Protein AF-A0A015K502-F1 (afdb_monomer)

Secondary structure (DSSP, 8-state):
-------HHHHHHHHHHHHHHHHHHHHTT--S-GGG---HHHHHHHHHHHHHH---TTSPPPPHHHHHHHHHHHHHHHHHH-TT----TT-TTTSHHHHHHHHHHHHHHHHTTTT---PPPPPPHHHHHHHHTSGGG-TTSHHHHHHHHHHHHHHHH---TTGGGG--TTS---

Structure (mmCIF, N/CA/C/O backbone):
data_AF-A0A015K502-F1
#
_entry.id   AF-A0A015K502-F1
#
loop_
_atom_site.group_PDB
_atom_site.id
_atom_site.type_symbol
_atom_site.label_atom_id
_atom_site.label_alt_id
_atom_site.label_comp_id
_atom_site.label_asym_id
_atom_site.label_entity_id
_atom_site.label_seq_id
_atom_site.pdbx_PDB_ins_code
_atom_site.Cartn_x
_atom_site.Cartn_y
_atom_site.Cartn_z
_atom_site.occupancy
_atom_site.B_iso_or_equiv
_atom_site.auth_seq_id
_atom_site.auth_comp_id
_atom_site.auth_asym_id
_atom_site.auth_atom_id
_atom_site.pdbx_PDB_model_num
ATOM 1 N N . MET A 1 1 ? 13.215 23.718 11.432 1.00 31.72 1 MET A N 1
ATOM 2 C CA . MET A 1 1 ? 12.214 22.748 10.933 1.00 31.72 1 MET A CA 1
ATOM 3 C C . MET A 1 1 ? 12.540 22.440 9.480 1.00 31.72 1 MET A C 1
ATOM 5 O O . MET A 1 1 ? 12.330 23.295 8.633 1.00 31.72 1 MET A O 1
ATOM 9 N N . GLN A 1 2 ? 13.128 21.276 9.198 1.00 29.75 2 GLN A N 1
ATOM 10 C CA . GLN A 1 2 ? 13.345 20.814 7.824 1.00 29.75 2 GLN A CA 1
ATOM 11 C C . GLN A 1 2 ? 12.020 20.284 7.271 1.00 29.75 2 GLN A C 1
ATOM 13 O O . GLN A 1 2 ? 11.555 19.214 7.657 1.00 29.75 2 GLN A O 1
ATOM 18 N N . THR A 1 3 ? 11.401 21.029 6.365 1.00 34.94 3 THR A N 1
ATOM 19 C CA . THR A 1 3 ? 10.395 20.493 5.450 1.00 34.94 3 THR A CA 1
ATOM 20 C C . THR A 1 3 ? 11.1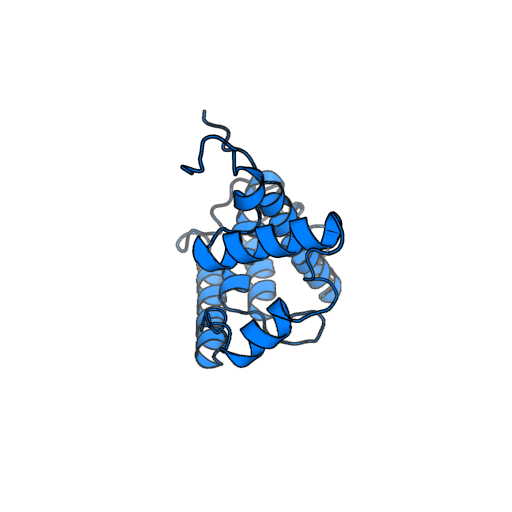25 19.646 4.411 1.00 34.94 3 THR A C 1
ATOM 22 O O . THR A 1 3 ? 11.623 20.153 3.410 1.00 34.94 3 THR A O 1
ATOM 25 N N . ALA A 1 4 ? 11.239 18.343 4.675 1.00 41.62 4 ALA A N 1
ATOM 26 C CA . ALA A 1 4 ? 11.737 17.392 3.689 1.00 41.62 4 ALA A CA 1
ATOM 27 C C . ALA A 1 4 ? 10.877 17.490 2.418 1.00 41.62 4 ALA A C 1
ATOM 29 O O . ALA A 1 4 ? 9.645 17.413 2.485 1.00 41.62 4 ALA A O 1
ATOM 30 N N . ALA A 1 5 ? 11.527 17.694 1.273 1.00 43.03 5 ALA A N 1
ATOM 31 C CA . ALA A 1 5 ? 10.890 17.800 -0.030 1.00 43.03 5 ALA A CA 1
ATOM 32 C C . ALA A 1 5 ? 9.963 16.593 -0.266 1.00 43.03 5 ALA A C 1
ATOM 34 O O . ALA A 1 5 ? 10.406 15.455 -0.423 1.00 43.03 5 ALA A O 1
ATOM 35 N N . ARG A 1 6 ? 8.645 16.831 -0.264 1.00 53.53 6 ARG A N 1
ATOM 36 C CA . ARG A 1 6 ? 7.643 15.824 -0.632 1.00 53.53 6 ARG A CA 1
ATOM 37 C C . ARG A 1 6 ? 7.824 15.495 -2.115 1.00 53.53 6 ARG A C 1
ATOM 39 O O . ARG A 1 6 ? 7.353 16.230 -2.977 1.00 53.53 6 ARG A O 1
ATOM 46 N N . GLY A 1 7 ? 8.492 14.385 -2.419 1.00 63.91 7 GLY A N 1
ATOM 47 C CA . GLY A 1 7 ? 8.577 13.875 -3.785 1.00 63.91 7 GLY A CA 1
ATOM 48 C C . GLY A 1 7 ? 7.184 13.556 -4.340 1.00 63.91 7 GLY A C 1
ATOM 49 O O . GLY A 1 7 ? 6.371 12.919 -3.666 1.00 63.91 7 GLY A O 1
ATOM 50 N N . LYS A 1 8 ? 6.906 13.973 -5.581 1.00 73.38 8 LYS A N 1
ATOM 51 C CA . LYS A 1 8 ? 5.633 13.740 -6.295 1.00 73.38 8 LYS A CA 1
ATOM 52 C C . LYS A 1 8 ? 5.194 12.265 -6.260 1.00 73.38 8 LYS A C 1
ATOM 54 O O . LYS A 1 8 ? 4.018 11.973 -6.066 1.00 73.38 8 LYS A O 1
ATOM 59 N N . ALA A 1 9 ? 6.147 11.334 -6.354 1.00 69.56 9 ALA A N 1
ATOM 60 C CA . ALA A 1 9 ? 5.903 9.891 -6.278 1.00 69.56 9 ALA A CA 1
ATOM 61 C C . ALA A 1 9 ? 5.293 9.450 -4.933 1.00 69.56 9 ALA A C 1
ATOM 63 O O . ALA A 1 9 ? 4.345 8.667 -4.895 1.00 69.56 9 ALA A O 1
ATOM 64 N N . THR A 1 10 ? 5.783 10.006 -3.826 1.00 77.81 10 THR A N 1
ATOM 65 C CA . THR A 1 10 ? 5.326 9.695 -2.465 1.00 77.81 10 THR A CA 1
ATOM 66 C C . THR A 1 10 ? 3.886 10.156 -2.232 1.00 77.81 10 THR A C 1
ATOM 68 O O . THR A 1 10 ? 3.102 9.456 -1.584 1.00 77.81 10 THR A O 1
ATOM 71 N N . HIS A 1 11 ? 3.521 11.316 -2.784 1.00 81.75 11 HIS A N 1
ATOM 72 C CA . HIS A 1 11 ? 2.142 11.804 -2.777 1.00 81.75 11 HIS A CA 1
ATOM 73 C C . HIS A 1 11 ? 1.227 10.866 -3.572 1.00 81.75 11 HIS A C 1
ATOM 75 O O . HIS A 1 11 ? 0.232 10.386 -3.037 1.00 81.75 11 HIS A O 1
ATOM 81 N N . ASN A 1 12 ? 1.616 10.522 -4.803 1.00 84.94 12 ASN A N 1
ATOM 82 C CA . ASN A 1 12 ? 0.834 9.641 -5.672 1.00 84.94 12 ASN A CA 1
ATOM 83 C C . ASN A 1 12 ? 0.613 8.253 -5.053 1.00 84.94 12 ASN A C 1
ATOM 85 O O . ASN A 1 12 ? -0.501 7.731 -5.089 1.00 84.94 12 ASN A O 1
ATOM 89 N N . SER A 1 13 ? 1.647 7.675 -4.433 1.00 86.88 13 SER A N 1
ATOM 90 C CA . SER A 1 13 ? 1.532 6.405 -3.705 1.00 86.88 13 SER A CA 1
ATOM 91 C C . SER A 1 13 ? 0.546 6.510 -2.537 1.00 86.88 13 SER A C 1
ATOM 93 O O . SER A 1 13 ? -0.291 5.628 -2.355 1.00 86.88 13 SER A O 1
ATOM 95 N N . THR A 1 14 ? 0.587 7.622 -1.793 1.00 92.25 14 THR A N 1
ATOM 96 C CA . THR A 1 14 ? -0.348 7.869 -0.686 1.00 92.25 14 THR A CA 1
ATOM 97 C C . THR A 1 14 ? -1.787 7.934 -1.198 1.00 92.25 14 THR A C 1
ATOM 99 O O . THR A 1 14 ? -2.635 7.193 -0.714 1.00 92.25 14 THR A O 1
ATOM 102 N N . SER A 1 15 ? -2.057 8.740 -2.230 1.00 93.75 15 SER A N 1
ATOM 103 C CA . SER A 1 15 ? -3.393 8.841 -2.831 1.00 93.75 15 SER A CA 1
ATOM 104 C C . SER A 1 15 ? -3.896 7.500 -3.368 1.00 93.75 15 SER A C 1
ATOM 106 O O . SER A 1 15 ? -5.067 7.175 -3.199 1.00 93.75 15 SER A O 1
ATOM 108 N N . THR A 1 16 ? -3.014 6.697 -3.968 1.00 95.06 16 THR A N 1
ATOM 109 C CA . THR A 1 16 ? -3.368 5.370 -4.491 1.00 95.06 16 THR A CA 1
ATOM 110 C C . THR A 1 16 ? -3.867 4.453 -3.378 1.00 95.06 16 THR A C 1
ATOM 112 O O . THR A 1 16 ? -4.965 3.912 -3.478 1.00 95.06 16 THR A O 1
ATOM 115 N N . TRP A 1 17 ? -3.108 4.318 -2.289 1.00 96.50 17 TRP A N 1
ATOM 116 C CA . TRP A 1 17 ? -3.488 3.437 -1.182 1.00 96.50 17 TRP A CA 1
ATOM 117 C C . TRP A 1 17 ? -4.727 3.913 -0.428 1.00 96.50 17 TRP A C 1
ATOM 119 O O . TRP A 1 17 ? -5.515 3.087 0.026 1.00 96.50 17 TRP A O 1
ATOM 129 N N . ILE A 1 18 ? -4.945 5.225 -0.350 1.00 96.94 18 ILE A N 1
ATOM 130 C CA . ILE A 1 18 ? -6.175 5.775 0.224 1.00 96.94 18 ILE A CA 1
ATOM 131 C C . ILE A 1 18 ? -7.378 5.488 -0.667 1.00 96.94 18 ILE A C 1
ATOM 133 O O . ILE A 1 18 ? -8.409 5.072 -0.155 1.00 96.94 18 ILE A O 1
ATOM 137 N N . ASN A 1 19 ? -7.252 5.594 -1.990 1.00 95.75 19 ASN A N 1
ATOM 138 C CA . ASN A 1 19 ? -8.337 5.210 -2.894 1.00 95.75 19 ASN A CA 1
ATOM 139 C C . ASN A 1 19 ? -8.687 3.719 -2.775 1.00 95.75 19 ASN A C 1
ATOM 141 O O . ASN A 1 19 ? -9.866 3.367 -2.787 1.00 95.75 19 ASN A O 1
ATOM 145 N N . VAL A 1 20 ? -7.683 2.848 -2.624 1.00 96.56 20 VAL A N 1
ATOM 146 C CA . VAL A 1 20 ? -7.895 1.408 -2.396 1.00 96.56 20 VAL A CA 1
ATOM 147 C C . VAL A 1 20 ? -8.623 1.168 -1.068 1.00 96.56 20 VAL A C 1
ATOM 149 O O . VAL A 1 20 ? -9.607 0.432 -1.040 1.00 96.56 20 VAL A O 1
ATOM 152 N N . LEU A 1 21 ? -8.204 1.836 0.012 1.00 97.00 21 LEU A N 1
ATOM 153 C CA . LEU A 1 21 ? -8.873 1.760 1.314 1.00 97.00 21 LEU A CA 1
ATOM 154 C C . LEU A 1 21 ? -10.323 2.259 1.247 1.00 97.00 21 LEU A C 1
ATOM 156 O O . LEU A 1 21 ? -11.221 1.602 1.760 1.00 97.00 21 LEU A O 1
ATOM 160 N N . GLU A 1 22 ? -10.573 3.400 0.609 1.00 97.00 22 GLU A N 1
ATOM 161 C CA . GLU A 1 22 ? -11.923 3.961 0.505 1.00 97.00 22 GLU A CA 1
ATOM 162 C C . GLU A 1 22 ? -12.843 3.119 -0.382 1.00 97.00 22 GLU A C 1
ATOM 164 O O . GLU A 1 22 ? -14.039 3.032 -0.116 1.00 97.00 22 GLU A O 1
ATOM 169 N N . THR A 1 23 ? -12.299 2.469 -1.412 1.00 95.31 23 THR A N 1
ATOM 170 C CA . THR A 1 23 ? -13.055 1.503 -2.224 1.00 95.31 23 THR A CA 1
ATOM 171 C C . THR A 1 23 ? -13.464 0.310 -1.369 1.00 95.31 23 THR A C 1
ATOM 173 O O . THR A 1 23 ? -14.650 0.023 -1.265 1.00 95.31 23 THR A O 1
ATOM 176 N N . PHE A 1 24 ? -12.515 -0.285 -0.638 1.00 95.44 24 PHE A N 1
ATOM 177 C CA . PHE A 1 24 ? -12.808 -1.363 0.306 1.00 95.44 24 PHE A CA 1
ATOM 178 C C . PHE A 1 24 ? -13.889 -0.965 1.320 1.00 95.44 24 PHE A C 1
ATOM 180 O O . PHE A 1 24 ? -14.848 -1.706 1.520 1.00 95.44 24 PHE A O 1
ATOM 187 N N . ARG A 1 25 ? -13.770 0.219 1.939 1.00 95.50 25 ARG A N 1
ATOM 188 C CA . ARG A 1 25 ? -14.742 0.715 2.928 1.00 95.50 25 ARG A CA 1
ATOM 189 C C . ARG A 1 25 ? -16.146 0.823 2.334 1.00 95.50 25 ARG A C 1
ATOM 191 O O . ARG A 1 25 ? -17.102 0.441 3.004 1.00 95.50 25 ARG A O 1
ATOM 198 N N . LYS A 1 26 ? -16.271 1.287 1.087 1.00 95.38 26 LYS A N 1
ATOM 199 C CA . LYS A 1 26 ? -17.553 1.327 0.369 1.00 95.38 26 LYS A CA 1
ATOM 200 C C . LYS A 1 26 ? -18.106 -0.069 0.102 1.00 95.38 26 LYS A C 1
ATOM 202 O O . LYS A 1 26 ? -19.289 -0.283 0.346 1.00 95.38 26 LYS A O 1
ATOM 207 N N . ASP A 1 27 ? -17.267 -1.004 -0.337 1.00 93.25 27 ASP A N 1
ATOM 208 C CA . ASP A 1 27 ? -17.684 -2.371 -0.677 1.00 93.25 27 ASP A CA 1
ATOM 209 C C . ASP A 1 27 ? -18.256 -3.122 0.535 1.00 93.25 27 ASP A C 1
ATOM 211 O O . ASP A 1 27 ? -19.210 -3.884 0.401 1.00 93.25 27 ASP A O 1
ATOM 215 N N . ILE A 1 28 ? -17.722 -2.864 1.734 1.00 93.50 28 ILE A N 1
ATOM 216 C CA . ILE A 1 28 ? -18.229 -3.445 2.989 1.00 93.50 28 ILE A CA 1
ATOM 217 C C . ILE A 1 28 ? -19.267 -2.564 3.710 1.00 93.50 28 ILE A C 1
ATOM 219 O O . ILE A 1 28 ? -19.653 -2.868 4.838 1.00 93.50 28 ILE A O 1
ATOM 223 N N . GLY A 1 29 ? -19.720 -1.472 3.084 1.00 93.62 29 GLY A N 1
ATOM 224 C CA . GLY A 1 29 ? -20.799 -0.621 3.594 1.00 93.62 29 GLY A CA 1
ATOM 225 C C . GLY A 1 29 ? -20.434 0.275 4.784 1.00 93.62 29 GLY A C 1
ATOM 226 O O . GLY A 1 29 ? -21.317 0.660 5.550 1.00 93.62 29 GLY A O 1
ATOM 227 N N . LEU A 1 30 ? -19.156 0.622 4.969 1.00 93.12 30 LEU A N 1
ATOM 228 C CA . LEU A 1 30 ? -18.742 1.553 6.022 1.00 93.12 30 LEU A CA 1
ATOM 229 C C . LEU A 1 30 ? -19.086 3.008 5.651 1.00 93.12 30 LEU A C 1
ATOM 231 O O . LEU A 1 30 ? -18.842 3.436 4.520 1.00 93.12 30 LEU A O 1
ATOM 235 N N . PRO A 1 31 ? -19.610 3.804 6.600 1.00 89.88 31 PRO A N 1
ATOM 236 C CA . PRO A 1 31 ? -20.013 5.177 6.332 1.00 89.88 31 PRO A CA 1
ATOM 237 C C . PRO A 1 31 ? -18.823 6.148 6.258 1.00 89.88 31 PRO A C 1
ATOM 239 O O . PRO A 1 31 ? -17.792 5.977 6.918 1.00 89.88 31 PRO A O 1
ATOM 242 N N . GLY A 1 32 ? -19.021 7.233 5.502 1.00 92.00 32 GLY A N 1
ATOM 243 C CA . GLY A 1 32 ? -18.111 8.384 5.450 1.00 92.00 32 GLY A CA 1
ATOM 244 C C . GLY A 1 32 ? -16.721 8.059 4.901 1.00 92.00 32 GLY A C 1
ATOM 245 O O . GLY A 1 32 ? -16.516 7.015 4.284 1.00 92.00 32 GLY A O 1
ATOM 246 N N . LYS A 1 33 ? -15.754 8.956 5.123 1.00 95.12 33 LYS A N 1
ATOM 247 C CA . LYS A 1 33 ? -14.332 8.728 4.806 1.00 95.12 33 LYS A CA 1
ATOM 248 C C . LYS A 1 33 ? -13.571 8.206 6.021 1.00 95.12 33 LYS A C 1
ATOM 250 O O . LYS A 1 33 ? -14.027 8.359 7.151 1.00 95.12 33 LYS A O 1
ATOM 255 N N . ILE A 1 34 ? -12.388 7.629 5.808 1.00 95.88 34 ILE A N 1
ATOM 256 C CA . ILE A 1 34 ? -11.530 7.170 6.910 1.00 95.88 34 ILE A CA 1
ATOM 257 C C . ILE A 1 34 ? -11.147 8.340 7.825 1.00 95.88 34 ILE A C 1
ATOM 259 O O . ILE A 1 34 ? -11.001 8.183 9.035 1.00 95.88 34 ILE A O 1
ATOM 263 N N . ASP A 1 35 ? -11.069 9.539 7.249 1.00 95.50 35 ASP A N 1
ATOM 264 C CA . ASP A 1 35 ? -10.773 10.783 7.954 1.00 95.50 35 ASP A CA 1
ATOM 265 C C . ASP A 1 35 ? -11.877 11.190 8.947 1.00 95.50 35 ASP A C 1
ATOM 267 O O . ASP A 1 35 ? -11.606 11.940 9.888 1.00 95.50 35 ASP A O 1
ATOM 271 N N . ASP A 1 36 ? -13.102 10.678 8.764 1.00 94.56 36 ASP A N 1
ATOM 272 C CA . ASP A 1 36 ? -14.267 10.973 9.601 1.00 94.56 36 ASP A CA 1
ATOM 273 C C . ASP A 1 36 ? -14.399 10.071 10.831 1.00 94.56 36 ASP A C 1
ATOM 275 O O . ASP A 1 36 ? -15.272 10.315 11.666 1.00 94.56 36 ASP A O 1
ATOM 279 N N . VAL A 1 37 ? -13.559 9.040 10.951 1.00 94.50 37 VAL A N 1
ATOM 280 C CA . VAL A 1 37 ? -13.574 8.129 12.098 1.00 94.50 37 VAL A CA 1
ATOM 281 C C . VAL A 1 37 ? -13.151 8.882 13.363 1.00 94.50 37 VAL A C 1
ATOM 283 O O . VAL A 1 37 ? -12.100 9.522 13.402 1.00 94.50 37 VAL A O 1
ATOM 286 N N . ASN A 1 38 ? -13.989 8.803 14.402 1.00 93.44 38 ASN A N 1
ATOM 287 C CA . ASN A 1 38 ? -13.862 9.618 15.616 1.00 93.44 38 ASN A CA 1
ATOM 288 C C . ASN A 1 38 ? -13.253 8.877 16.814 1.00 93.44 38 ASN A C 1
ATOM 290 O O . ASN A 1 38 ? -13.029 9.500 17.849 1.00 93.44 38 ASN A O 1
ATOM 294 N N . SER A 1 39 ? -13.001 7.571 16.708 1.00 94.81 39 SER A N 1
ATOM 295 C CA . SER A 1 39 ? -12.376 6.796 17.780 1.00 94.81 39 SER A CA 1
ATOM 296 C C . SER A 1 39 ? -11.210 5.969 17.265 1.00 94.81 39 SER A C 1
ATOM 298 O O . SER A 1 39 ? -11.180 5.524 16.114 1.00 94.81 39 SER A O 1
ATOM 300 N N . LYS A 1 40 ? -10.233 5.775 18.146 1.00 94.19 40 LYS A N 1
ATOM 301 C CA . LYS A 1 40 ? -9.044 4.972 17.876 1.00 94.19 40 LYS A CA 1
ATOM 302 C C . LYS A 1 40 ? -9.427 3.514 17.615 1.00 94.19 40 LYS A C 1
ATOM 304 O O . LYS A 1 40 ? -8.898 2.899 16.698 1.00 94.19 40 LYS A O 1
ATOM 309 N N . GLU A 1 41 ? -10.360 2.989 18.398 1.00 94.81 41 GLU A N 1
ATOM 310 C CA . GLU A 1 41 ? -10.800 1.594 18.372 1.00 94.81 41 GLU A CA 1
ATOM 311 C C . GLU A 1 41 ? -11.492 1.269 17.045 1.00 94.81 41 GLU A C 1
ATOM 313 O O . GLU A 1 41 ? -11.202 0.255 16.415 1.00 94.81 41 GLU A O 1
ATOM 318 N N . GLU A 1 42 ? -12.359 2.167 16.567 1.00 95.56 42 GLU A N 1
ATOM 319 C CA . GLU A 1 42 ? -13.024 1.988 15.276 1.00 95.56 42 GLU A CA 1
ATOM 320 C C . GLU A 1 42 ? -12.036 2.142 14.117 1.00 95.56 42 GLU A C 1
ATOM 322 O O . GLU A 1 42 ? -12.116 1.403 13.134 1.00 95.56 42 GLU A O 1
ATOM 327 N N . LEU A 1 43 ? -11.068 3.056 14.240 1.00 96.25 43 LEU A N 1
ATOM 328 C CA . LEU A 1 43 ? -10.006 3.187 13.250 1.00 96.25 43 LEU A CA 1
ATOM 329 C C . LEU A 1 43 ? -9.175 1.898 13.169 1.00 96.25 43 LEU A C 1
ATOM 331 O O . LEU A 1 43 ? -8.959 1.382 12.074 1.00 96.25 43 LEU A O 1
ATOM 335 N N . GLU A 1 44 ? -8.739 1.361 14.310 1.00 96.94 44 GLU A N 1
ATOM 336 C CA . GLU A 1 44 ? -7.983 0.109 14.380 1.00 96.94 44 GLU A CA 1
ATOM 337 C C . GLU A 1 44 ? -8.770 -1.048 13.760 1.00 96.94 44 GLU A C 1
ATOM 339 O O . GLU A 1 44 ? -8.252 -1.732 12.876 1.00 96.94 44 GLU A O 1
ATOM 344 N N . ARG A 1 45 ? -10.047 -1.199 14.128 1.00 96.69 45 ARG A N 1
ATOM 345 C CA . ARG A 1 45 ? -10.931 -2.240 13.593 1.00 96.69 45 ARG A CA 1
ATOM 346 C C . ARG A 1 45 ? -11.066 -2.166 12.071 1.00 96.69 45 ARG A C 1
ATOM 348 O O . ARG A 1 45 ? -10.941 -3.186 11.391 1.00 96.69 45 ARG A O 1
ATOM 355 N N . GLN A 1 46 ? -11.303 -0.974 11.517 1.00 96.94 46 GLN A N 1
ATOM 356 C CA . GLN A 1 46 ? -11.420 -0.789 10.065 1.00 96.94 46 GLN A CA 1
ATOM 357 C C . GLN A 1 46 ? -10.105 -1.107 9.341 1.00 96.94 46 GLN A C 1
ATOM 359 O O . GLN A 1 46 ? -10.124 -1.738 8.282 1.00 96.94 46 GLN A O 1
ATOM 364 N N . LEU A 1 47 ? -8.961 -0.712 9.909 1.00 97.44 47 LEU A N 1
ATOM 365 C CA . LEU A 1 47 ? -7.648 -0.993 9.325 1.00 97.44 47 LEU A CA 1
ATOM 366 C C . LEU A 1 47 ? -7.279 -2.480 9.411 1.00 97.44 47 LEU A C 1
ATOM 368 O O . LEU A 1 47 ? -6.731 -3.016 8.450 1.00 97.44 47 LEU A O 1
ATOM 372 N N . VAL A 1 48 ? -7.612 -3.166 10.509 1.00 97.94 48 VAL A N 1
ATOM 373 C CA . VAL A 1 48 ? -7.447 -4.624 10.638 1.00 97.94 48 VAL A CA 1
ATOM 374 C C . VAL A 1 48 ? -8.228 -5.338 9.539 1.00 97.94 48 VAL A C 1
ATOM 376 O O . VAL A 1 48 ? -7.649 -6.127 8.791 1.00 97.94 48 VAL A O 1
ATOM 379 N N . LEU A 1 49 ? -9.516 -5.014 9.385 1.00 97.12 49 LEU A N 1
ATOM 380 C CA . LEU A 1 49 ? -10.365 -5.599 8.344 1.00 97.12 49 LEU A CA 1
ATOM 381 C C . LEU A 1 49 ? -9.790 -5.372 6.945 1.00 97.12 49 LEU A C 1
ATOM 383 O O . LEU A 1 49 ? -9.751 -6.304 6.138 1.00 97.12 49 LEU A O 1
ATOM 387 N N . PHE A 1 50 ? -9.305 -4.158 6.682 1.00 97.69 50 PHE A N 1
ATOM 388 C CA . PHE A 1 50 ? -8.659 -3.821 5.422 1.00 97.69 50 PHE A CA 1
ATOM 389 C C . PHE A 1 50 ? -7.420 -4.685 5.167 1.00 97.69 50 PHE A C 1
ATOM 391 O O . PHE A 1 50 ? -7.350 -5.340 4.134 1.00 97.69 50 PHE A O 1
ATOM 398 N N . PHE A 1 51 ? -6.454 -4.738 6.088 1.00 97.50 51 PHE A N 1
ATOM 399 C CA . PHE A 1 51 ? -5.195 -5.458 5.855 1.00 97.50 51 PHE A CA 1
ATOM 400 C C . PHE A 1 51 ? -5.349 -6.978 5.788 1.00 97.50 51 PHE A C 1
ATOM 402 O O . PHE A 1 51 ? -4.581 -7.636 5.087 1.00 97.50 51 PHE A O 1
ATOM 409 N N . VAL A 1 52 ? -6.336 -7.543 6.483 1.00 95.75 52 VAL A N 1
ATOM 410 C CA . VAL A 1 52 ? -6.650 -8.974 6.375 1.00 95.75 52 VAL A CA 1
ATOM 411 C C . VAL A 1 52 ? -7.252 -9.296 5.003 1.00 95.75 52 VAL A C 1
ATOM 413 O O . VAL A 1 52 ? -6.914 -10.321 4.407 1.00 95.75 52 VAL A O 1
ATOM 416 N N . SER A 1 53 ? -8.096 -8.403 4.477 1.00 93.81 53 SER A N 1
ATOM 417 C CA . SER A 1 53 ? -8.932 -8.672 3.299 1.00 93.81 53 SER A CA 1
ATOM 418 C C . SER A 1 53 ? -8.401 -8.077 1.994 1.00 93.81 53 SER A C 1
ATOM 420 O O . SER A 1 53 ? -8.932 -8.395 0.931 1.00 93.81 53 SER A O 1
ATOM 422 N N . CYS A 1 54 ? -7.401 -7.191 2.040 1.00 93.06 54 CYS A N 1
ATOM 423 C CA . CYS A 1 54 ? -6.999 -6.425 0.866 1.00 93.06 54 CYS A CA 1
ATOM 424 C C . CYS A 1 54 ? -6.397 -7.322 -0.221 1.00 93.06 54 CYS A C 1
ATOM 426 O O . CYS A 1 54 ? -5.488 -8.120 0.013 1.00 93.06 54 CYS A O 1
ATOM 428 N N . LYS A 1 55 ? -6.923 -7.146 -1.432 1.00 93.31 55 LYS A N 1
ATOM 429 C CA . LYS A 1 55 ? -6.517 -7.832 -2.655 1.00 93.31 55 LYS A CA 1
ATOM 430 C C . LYS A 1 55 ? -6.494 -6.842 -3.806 1.00 93.31 55 LYS A C 1
ATOM 432 O O . LYS A 1 55 ? -7.107 -5.775 -3.744 1.00 93.31 55 LYS A O 1
ATOM 437 N N . GLN A 1 56 ? -5.771 -7.203 -4.853 1.00 92.56 56 GLN A N 1
ATOM 438 C CA . GLN A 1 56 ? -5.774 -6.475 -6.109 1.00 92.56 56 GLN A CA 1
ATOM 439 C C . GLN A 1 56 ? -7.156 -6.545 -6.774 1.00 92.56 56 GLN A C 1
ATOM 441 O O . GLN A 1 56 ? -7.966 -7.420 -6.472 1.00 92.56 56 GLN A O 1
ATOM 446 N N . GLN A 1 57 ? -7.413 -5.653 -7.734 1.00 86.88 57 GLN A N 1
ATOM 447 C CA . GLN A 1 57 ? -8.684 -5.619 -8.475 1.00 86.88 57 GLN A CA 1
ATOM 448 C C . GLN A 1 57 ? -8.993 -6.932 -9.211 1.00 86.88 57 GLN A C 1
ATOM 450 O O . GLN A 1 57 ? -10.152 -7.289 -9.377 1.00 86.88 57 GLN A O 1
ATOM 455 N N . ASN A 1 58 ? -7.960 -7.666 -9.628 1.00 90.12 58 ASN A N 1
ATOM 456 C CA . ASN A 1 58 ? -8.081 -8.982 -10.259 1.00 90.12 58 ASN A CA 1
ATOM 457 C C . ASN A 1 58 ? -8.262 -10.135 -9.245 1.00 90.12 58 ASN A C 1
ATOM 459 O O . ASN A 1 58 ? -8.239 -11.297 -9.638 1.00 90.12 58 ASN A O 1
ATOM 463 N N . GLY A 1 59 ? -8.393 -9.837 -7.948 1.00 90.56 59 GLY A N 1
ATOM 464 C CA . GLY A 1 59 ? -8.517 -10.825 -6.875 1.00 90.56 59 GLY A CA 1
ATOM 465 C C . GLY A 1 59 ? -7.200 -11.465 -6.425 1.00 90.56 59 GLY A C 1
ATOM 466 O O . GLY A 1 59 ? -7.217 -12.275 -5.496 1.00 90.56 59 GLY A O 1
ATOM 467 N N . ALA A 1 60 ? -6.065 -11.108 -7.035 1.00 93.06 60 ALA A N 1
ATOM 468 C CA . ALA A 1 60 ? -4.755 -11.595 -6.621 1.00 93.06 60 ALA A CA 1
ATOM 469 C C . ALA A 1 60 ? -4.295 -10.947 -5.308 1.00 93.06 60 ALA A C 1
ATOM 471 O O . ALA A 1 60 ? -4.676 -9.824 -4.963 1.00 93.06 60 ALA A O 1
ATOM 472 N N . GLU A 1 61 ? -3.433 -11.651 -4.584 1.00 95.00 61 GLU A N 1
ATOM 473 C CA . GLU A 1 61 ? -2.795 -11.117 -3.386 1.00 95.00 61 GLU A CA 1
ATOM 474 C C . GLU A 1 61 ? -1.792 -10.008 -3.732 1.00 95.00 61 GLU A C 1
ATOM 476 O O . GLU A 1 61 ? -1.176 -9.986 -4.802 1.00 95.00 61 GLU A O 1
ATOM 481 N N . TYR A 1 62 ? -1.631 -9.053 -2.821 1.00 95.06 62 TYR A N 1
ATOM 482 C CA . TYR A 1 62 ? -0.546 -8.078 -2.910 1.00 95.06 62 TYR A CA 1
ATOM 483 C C . TYR A 1 62 ? 0.781 -8.703 -2.466 1.00 95.06 62 TYR A C 1
ATOM 485 O O . TYR A 1 62 ? 0.805 -9.606 -1.636 1.00 95.06 62 TYR A O 1
ATOM 493 N N . SER A 1 63 ? 1.902 -8.164 -2.952 1.00 94.06 63 SER A N 1
ATOM 494 C CA . SER A 1 63 ? 3.222 -8.518 -2.421 1.00 94.06 63 SER A CA 1
ATOM 495 C C . SER A 1 63 ? 3.415 -7.997 -0.994 1.00 94.06 63 SER A C 1
ATOM 497 O O . SER A 1 63 ? 2.812 -6.993 -0.589 1.00 94.06 63 SER A O 1
ATOM 499 N N . VAL A 1 64 ? 4.333 -8.616 -0.245 1.00 94.81 64 VAL A N 1
ATOM 500 C CA . VAL A 1 64 ? 4.723 -8.148 1.098 1.00 94.81 64 VAL A CA 1
ATOM 501 C C . VAL A 1 64 ? 5.157 -6.680 1.076 1.00 94.81 64 VAL A C 1
ATOM 503 O O . VAL A 1 64 ? 4.812 -5.908 1.976 1.00 94.81 64 VAL A O 1
ATOM 506 N N . GLN A 1 65 ? 5.889 -6.267 0.038 1.00 92.88 65 GLN A N 1
ATOM 507 C CA . GLN A 1 65 ? 6.355 -4.890 -0.093 1.00 92.88 65 GLN A CA 1
ATOM 508 C C . GLN A 1 65 ? 5.194 -3.909 -0.284 1.00 92.88 65 GLN A C 1
ATOM 510 O O . GLN A 1 65 ? 5.176 -2.853 0.352 1.00 92.88 65 GLN A O 1
ATOM 515 N N . SER A 1 66 ? 4.189 -4.267 -1.086 1.00 94.19 66 SER A N 1
ATOM 516 C CA . SER A 1 66 ? 2.985 -3.449 -1.250 1.00 94.19 66 SER A CA 1
ATOM 517 C C . SER A 1 66 ? 2.223 -3.280 0.066 1.00 94.19 66 SER A C 1
ATOM 519 O O . SER A 1 66 ? 1.848 -2.158 0.400 1.00 94.19 66 SER A O 1
ATOM 521 N N . ILE A 1 67 ? 2.078 -4.341 0.870 1.00 96.06 67 ILE A N 1
ATOM 522 C CA . ILE A 1 67 ? 1.443 -4.256 2.199 1.00 96.06 67 ILE A CA 1
ATOM 523 C C . ILE A 1 67 ? 2.198 -3.294 3.129 1.00 96.06 67 ILE A C 1
ATOM 525 O O . ILE A 1 67 ? 1.585 -2.450 3.792 1.00 96.06 67 ILE A O 1
ATOM 529 N N . LYS A 1 68 ? 3.536 -3.359 3.154 1.00 94.00 68 LYS A N 1
ATOM 530 C CA . LYS A 1 68 ? 4.367 -2.427 3.938 1.00 94.00 68 LYS A CA 1
ATOM 531 C C . LYS A 1 68 ? 4.178 -0.980 3.473 1.00 94.00 68 LYS A C 1
ATOM 533 O O . LYS A 1 68 ? 3.990 -0.091 4.303 1.00 94.00 68 LYS A O 1
ATOM 538 N N . LEU A 1 69 ? 4.188 -0.739 2.161 1.00 93.75 69 LEU A N 1
ATOM 539 C CA . LEU A 1 69 ? 3.975 0.593 1.589 1.00 93.75 69 LEU A CA 1
ATOM 540 C C . LEU A 1 69 ? 2.581 1.142 1.912 1.00 93.75 69 LEU A C 1
ATOM 542 O O . LEU A 1 69 ? 2.471 2.306 2.300 1.00 93.75 69 LEU A O 1
ATOM 546 N N . ALA A 1 70 ? 1.544 0.305 1.834 1.00 96.12 70 ALA A N 1
ATOM 547 C CA . ALA A 1 70 ? 0.181 0.668 2.208 1.00 96.12 70 ALA A CA 1
ATOM 548 C C . ALA A 1 70 ? 0.105 1.150 3.662 1.00 96.12 70 ALA A C 1
ATOM 550 O O . ALA A 1 70 ? -0.461 2.209 3.935 1.00 96.12 70 ALA A O 1
ATOM 551 N N . ARG A 1 71 ? 0.751 0.432 4.593 1.00 95.75 71 ARG A N 1
ATOM 552 C CA . ARG A 1 71 ? 0.816 0.815 6.013 1.00 95.75 71 ARG A CA 1
ATOM 553 C C . ARG A 1 71 ? 1.384 2.219 6.202 1.00 95.75 71 ARG A C 1
ATOM 555 O O . ARG A 1 71 ? 0.785 3.031 6.905 1.00 95.75 71 ARG A O 1
ATOM 562 N N . PHE A 1 72 ? 2.520 2.522 5.574 1.00 94.25 72 PHE A N 1
ATOM 563 C CA . PHE A 1 72 ? 3.149 3.840 5.701 1.00 94.25 72 PHE A CA 1
ATOM 564 C C . PHE A 1 72 ? 2.352 4.948 5.005 1.00 94.25 72 PHE A C 1
ATOM 566 O O . PHE A 1 72 ? 2.267 6.059 5.530 1.00 94.25 72 PHE A O 1
ATOM 573 N N . ALA A 1 73 ? 1.755 4.658 3.847 1.00 95.81 73 ALA A N 1
ATOM 574 C CA . ALA A 1 73 ? 0.881 5.585 3.134 1.00 95.81 73 ALA A CA 1
ATOM 575 C C . ALA A 1 73 ? -0.336 5.976 3.986 1.00 95.81 73 ALA A C 1
ATOM 577 O O . ALA A 1 73 ? -0.589 7.163 4.195 1.00 95.81 73 ALA A O 1
ATOM 578 N N . ILE A 1 74 ? -1.035 4.986 4.542 1.00 96.38 74 ILE A N 1
ATOM 579 C CA . ILE A 1 74 ? -2.214 5.192 5.387 1.00 96.38 74 ILE A CA 1
ATOM 580 C C . ILE A 1 74 ? -1.841 5.936 6.675 1.00 96.38 74 ILE A C 1
ATOM 582 O O . ILE A 1 74 ? -2.480 6.932 7.013 1.00 96.38 74 ILE A O 1
ATOM 586 N N . ALA A 1 75 ? -0.758 5.534 7.351 1.00 94.88 75 ALA A N 1
ATOM 587 C CA . ALA A 1 75 ? -0.267 6.224 8.546 1.00 94.88 75 ALA A CA 1
ATOM 588 C C . ALA A 1 75 ? 0.058 7.700 8.281 1.00 94.88 75 ALA A C 1
ATOM 590 O O . ALA A 1 75 ? -0.270 8.568 9.092 1.00 94.88 75 ALA A O 1
ATOM 591 N N . ARG A 1 76 ? 0.667 8.005 7.130 1.00 94.38 76 ARG A N 1
ATOM 592 C CA . ARG A 1 76 ? 0.942 9.383 6.715 1.00 94.38 76 ARG A CA 1
ATOM 593 C C . ARG A 1 76 ? -0.346 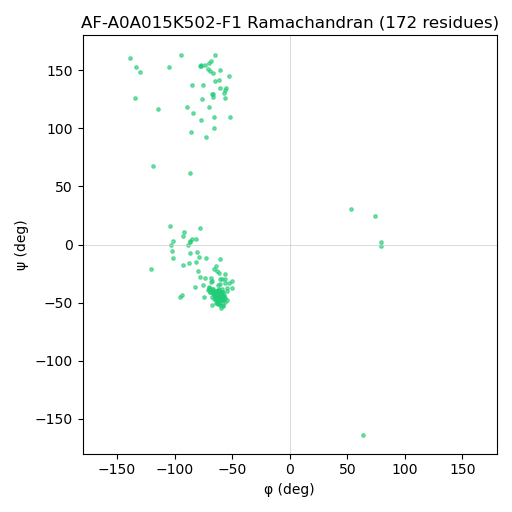10.171 6.478 1.00 94.38 76 ARG A C 1
ATOM 595 O O . ARG A 1 76 ? -0.437 11.314 6.926 1.00 94.38 76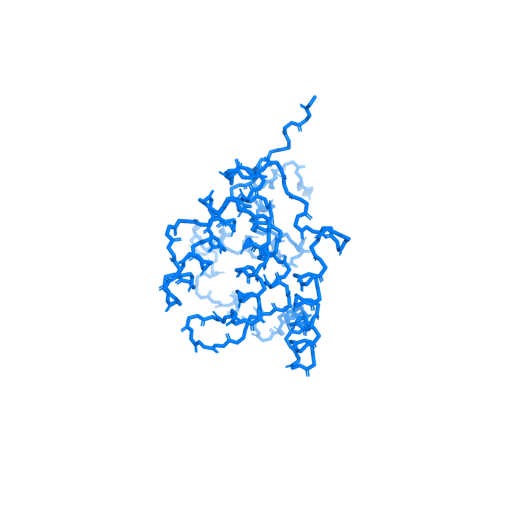 ARG A O 1
ATOM 602 N N . HIS A 1 77 ? -1.313 9.588 5.769 1.00 95.50 77 HIS A N 1
ATOM 603 C CA . HIS A 1 77 ? -2.586 10.245 5.461 1.00 95.50 77 HIS A CA 1
ATOM 604 C C . HIS A 1 77 ? -3.367 10.567 6.732 1.00 95.50 77 HIS A C 1
ATOM 606 O O . HIS A 1 77 ? -3.723 11.722 6.945 1.00 95.50 77 HIS A O 1
ATOM 612 N N . ILE A 1 78 ? -3.537 9.588 7.624 1.00 95.19 78 ILE A N 1
ATOM 613 C CA . ILE A 1 78 ? -4.286 9.763 8.875 1.00 95.19 78 ILE A CA 1
ATOM 614 C C . ILE A 1 78 ? -3.647 10.844 9.747 1.00 95.19 78 ILE A C 1
ATOM 616 O O . ILE A 1 78 ? -4.346 11.735 10.221 1.00 95.19 78 ILE A O 1
ATOM 620 N N . ASN A 1 79 ? -2.318 10.850 9.876 1.00 94.19 79 ASN A N 1
ATOM 621 C CA . ASN A 1 79 ? -1.616 11.907 10.611 1.00 94.19 79 ASN A CA 1
ATOM 622 C C . ASN A 1 79 ? -1.754 13.302 9.989 1.00 94.19 79 ASN A C 1
ATOM 624 O O . ASN A 1 79 ? -1.520 14.298 10.669 1.00 94.19 79 ASN A O 1
ATOM 628 N N . THR A 1 80 ? -2.132 13.388 8.714 1.00 93.38 80 T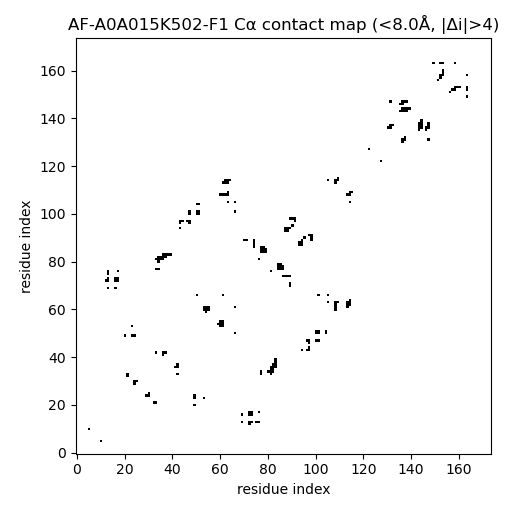HR A N 1
ATOM 629 C CA . THR A 1 80 ? -2.328 14.662 8.019 1.00 93.38 80 THR A CA 1
ATOM 630 C C . THR A 1 80 ? -3.786 15.129 8.081 1.00 93.38 80 THR A C 1
ATOM 632 O O . THR A 1 80 ? -4.027 16.309 8.328 1.00 93.38 80 THR A O 1
ATOM 635 N N . TYR A 1 81 ? -4.755 14.231 7.872 1.00 93.81 81 TYR A N 1
ATOM 636 C CA . TYR A 1 81 ? -6.141 14.608 7.558 1.00 93.81 81 TYR A CA 1
ATOM 637 C C . TYR A 1 81 ? -7.197 14.107 8.552 1.00 93.81 81 TYR A C 1
ATOM 639 O O . TYR A 1 81 ? -8.259 14.720 8.646 1.00 93.81 81 TYR A O 1
ATOM 647 N N . SER A 1 82 ? -6.920 13.062 9.339 1.00 92.19 82 SER A N 1
ATOM 648 C CA . SER A 1 82 ? -7.922 12.478 10.243 1.00 92.19 82 SER A CA 1
ATOM 649 C C . SER A 1 82 ? -8.319 13.428 11.372 1.00 92.19 82 SER A C 1
ATOM 651 O O . SER A 1 82 ? -7.491 14.199 11.868 1.00 92.19 82 SER A O 1
ATOM 653 N N . LYS A 1 83 ? -9.575 13.344 11.822 1.00 92.31 83 LYS A N 1
ATOM 654 C CA . LYS A 1 83 ? -10.093 14.086 12.984 1.00 92.31 83 LYS A CA 1
ATOM 655 C C . LYS A 1 83 ? -9.371 13.757 14.288 1.00 92.31 83 LYS A C 1
ATOM 657 O O . LYS A 1 83 ? -9.185 14.651 15.105 1.00 92.31 83 LYS A O 1
ATOM 662 N N . ILE A 1 84 ? -8.930 12.511 14.454 1.00 91.62 84 ILE A N 1
ATOM 663 C CA . ILE A 1 84 ? -8.265 12.049 15.679 1.00 91.62 84 ILE A CA 1
ATOM 664 C C . ILE A 1 84 ? -6.739 12.185 15.626 1.00 91.62 84 ILE A C 1
ATOM 666 O O . ILE A 1 84 ? -6.049 11.642 16.481 1.00 91.62 84 ILE A O 1
ATOM 670 N N . ARG A 1 85 ? -6.177 12.876 14.625 1.00 87.12 85 ARG A N 1
ATOM 671 C CA . ARG A 1 85 ? -4.723 13.069 14.512 1.00 87.12 85 ARG A CA 1
ATOM 672 C C . ARG A 1 85 ? -4.147 13.828 15.728 1.00 87.12 85 ARG A C 1
ATOM 674 O O . ARG A 1 85 ? -4.817 14.723 16.246 1.00 87.12 85 ARG A O 1
ATOM 681 N N . PRO A 1 86 ? -2.884 13.576 16.111 1.00 86.94 86 PRO A N 1
ATOM 682 C CA . PRO A 1 86 ? -1.960 12.590 15.542 1.00 86.94 86 PRO A CA 1
ATOM 683 C C . PRO A 1 86 ? -2.252 11.160 16.025 1.00 86.94 86 PRO A C 1
ATOM 685 O O . PRO A 1 86 ? -2.798 10.950 17.101 1.00 86.94 86 PRO A O 1
ATOM 688 N N . GLN A 1 87 ? -1.873 10.169 15.219 1.00 89.12 87 GLN A N 1
ATOM 689 C CA . GLN A 1 87 ? -2.012 8.745 15.515 1.00 89.12 87 GLN A CA 1
ATOM 690 C C . GLN A 1 87 ? -0.731 7.983 15.171 1.00 89.12 87 GLN A C 1
ATOM 692 O O . GLN A 1 87 ? -0.247 7.995 14.037 1.00 89.12 87 GLN A O 1
ATOM 697 N N . GLU A 1 88 ? -0.205 7.236 16.135 1.00 89.50 88 GLU A N 1
ATOM 698 C CA . GLU A 1 88 ? 0.977 6.392 15.952 1.00 89.50 88 GLU A CA 1
ATOM 699 C C . GLU A 1 88 ? 0.605 4.997 15.422 1.00 89.50 88 GLU A C 1
ATOM 701 O O . GLU A 1 88 ? 0.868 3.979 16.055 1.00 89.50 88 GLU A O 1
ATOM 706 N N . ILE A 1 89 ? 0.010 4.927 14.229 1.00 90.69 89 ILE A N 1
ATOM 707 C CA . ILE A 1 89 ? -0.470 3.669 13.602 1.00 90.69 89 ILE A CA 1
ATOM 708 C C . ILE A 1 89 ? 0.638 2.608 13.467 1.00 90.69 89 ILE A C 1
ATOM 710 O O . ILE A 1 89 ? 0.399 1.402 13.400 1.00 90.69 89 ILE A O 1
ATOM 714 N N . THR A 1 90 ? 1.898 3.039 13.413 1.00 89.44 90 THR A N 1
ATOM 715 C CA . THR A 1 90 ? 3.044 2.132 13.335 1.00 89.44 90 THR A CA 1
ATOM 716 C C . THR A 1 90 ? 3.471 1.554 14.687 1.00 89.44 90 THR A C 1
ATOM 718 O O . THR A 1 90 ? 4.223 0.577 14.709 1.00 89.44 90 THR A O 1
ATOM 721 N N . ASN A 1 91 ? 3.006 2.117 15.803 1.00 90.88 91 ASN A N 1
ATOM 722 C CA . ASN A 1 91 ? 3.405 1.729 17.149 1.00 90.88 91 ASN A CA 1
ATOM 723 C C . ASN A 1 91 ? 2.592 0.522 17.641 1.00 90.88 91 ASN A C 1
ATOM 725 O O . ASN A 1 91 ? 1.394 0.619 17.904 1.00 90.88 91 ASN A O 1
ATOM 729 N N . LYS A 1 92 ? 3.274 -0.616 17.817 1.00 91.56 92 LYS A N 1
ATOM 730 C CA . LYS A 1 92 ? 2.673 -1.886 18.256 1.00 91.56 92 LYS A CA 1
ATOM 731 C C . LYS A 1 92 ? 2.030 -1.831 19.647 1.00 91.56 92 LYS A C 1
ATOM 733 O O . LYS A 1 92 ? 1.168 -2.646 19.934 1.00 91.56 92 LYS A O 1
ATOM 738 N N . ASN A 1 93 ? 2.469 -0.916 20.514 1.00 92.44 93 ASN A N 1
ATOM 739 C CA . ASN A 1 93 ? 1.927 -0.795 21.869 1.00 92.44 93 ASN A CA 1
ATOM 740 C C . ASN A 1 93 ? 0.600 -0.027 21.869 1.00 92.44 93 ASN A C 1
ATOM 742 O O . ASN A 1 93 ? -0.184 -0.153 22.803 1.00 92.44 93 ASN A O 1
ATOM 746 N N . ILE A 1 94 ? 0.366 0.783 20.832 1.00 91.81 94 ILE A N 1
ATOM 747 C CA . ILE A 1 94 ? -0.845 1.588 20.681 1.00 91.81 94 ILE A CA 1
ATOM 748 C C . ILE A 1 94 ? -1.855 0.841 19.808 1.00 91.81 94 ILE A C 1
ATOM 750 O O . ILE A 1 94 ? -3.018 0.781 20.186 1.00 91.81 94 ILE A O 1
ATOM 754 N N . TYR A 1 95 ? -1.409 0.261 18.693 1.00 94.75 95 TYR A N 1
ATOM 755 C CA . TYR A 1 95 ? -2.235 -0.456 17.719 1.00 94.75 95 TYR A CA 1
ATOM 756 C C . TYR A 1 95 ? -1.783 -1.921 17.605 1.00 94.75 95 TYR A C 1
ATOM 758 O O . TYR A 1 95 ? -1.160 -2.329 16.615 1.00 94.75 95 TYR A O 1
ATOM 766 N N . SER A 1 96 ? -1.982 -2.691 18.675 1.00 95.56 96 SER A N 1
ATOM 767 C CA . SER A 1 96 ? -1.472 -4.062 18.785 1.00 95.56 96 SER A CA 1
ATOM 768 C C . SER A 1 96 ? -2.217 -5.036 17.874 1.00 95.56 96 SER A C 1
ATOM 770 O O . SER A 1 96 ? -1.582 -5.887 17.246 1.00 95.56 96 SER A O 1
ATOM 772 N N . GLU A 1 97 ? -3.536 -4.893 17.740 1.00 96.88 97 GLU A N 1
ATOM 773 C CA . GLU A 1 97 ? -4.349 -5.747 16.874 1.00 96.88 97 GLU A CA 1
ATOM 774 C C . GLU A 1 97 ? -4.008 -5.501 15.410 1.00 96.88 97 GLU A C 1
ATOM 776 O O . GLU A 1 97 ? -3.752 -6.448 14.662 1.00 96.88 97 GLU A O 1
ATOM 781 N N . LEU A 1 98 ? -3.888 -4.231 15.015 1.00 97.62 98 LEU A N 1
ATOM 782 C CA . LEU A 1 98 ? -3.445 -3.872 13.672 1.00 97.62 98 LEU A CA 1
ATOM 783 C C . LEU A 1 98 ? -2.038 -4.390 13.380 1.00 97.62 98 LEU A C 1
ATOM 785 O O . LEU A 1 98 ? -1.782 -4.926 12.300 1.00 97.62 98 LEU A O 1
ATOM 789 N N . TYR A 1 99 ? -1.114 -4.246 14.332 1.00 97.12 99 TYR A N 1
ATOM 790 C CA . TYR A 1 99 ? 0.244 -4.754 14.175 1.00 97.12 99 TYR A CA 1
ATOM 791 C C . TYR A 1 99 ? 0.252 -6.269 13.941 1.00 97.12 99 TYR A C 1
ATOM 793 O O . TYR A 1 99 ? 0.928 -6.747 13.024 1.00 97.12 99 TYR A O 1
ATOM 801 N N . ASN A 1 100 ? -0.522 -7.017 14.728 1.00 97.00 100 ASN A N 1
ATOM 802 C CA . ASN A 1 100 ? -0.628 -8.467 14.612 1.00 97.00 100 ASN A CA 1
ATOM 803 C C . ASN A 1 100 ? -1.293 -8.888 13.297 1.00 97.00 100 ASN A C 1
ATOM 805 O O . ASN A 1 100 ? -0.791 -9.794 12.636 1.00 97.00 100 ASN A O 1
ATOM 809 N N . ALA A 1 101 ? -2.354 -8.198 12.870 1.00 97.50 101 ALA A N 1
ATOM 810 C CA . ALA A 1 101 ? -3.034 -8.462 11.604 1.00 97.50 101 ALA A CA 1
ATOM 811 C C . ALA A 1 101 ? -2.101 -8.261 10.400 1.00 97.50 101 ALA A C 1
ATOM 813 O O . ALA A 1 101 ? -1.987 -9.139 9.545 1.00 97.50 101 ALA A O 1
ATOM 814 N N . ILE A 1 102 ? -1.365 -7.144 10.362 1.00 97.00 102 ILE A N 1
ATOM 815 C CA . ILE A 1 102 ? -0.395 -6.867 9.294 1.00 97.00 102 ILE A CA 1
ATOM 816 C C . ILE A 1 102 ? 0.739 -7.896 9.319 1.00 97.00 102 ILE A C 1
ATOM 818 O O . ILE A 1 102 ? 1.141 -8.393 8.270 1.00 97.00 102 ILE A O 1
ATOM 822 N N . THR A 1 103 ? 1.255 -8.235 10.501 1.00 96.31 103 THR A N 1
ATOM 823 C CA . THR A 1 103 ? 2.349 -9.209 10.639 1.00 96.31 103 THR A CA 1
ATOM 824 C C . THR A 1 103 ? 1.906 -10.606 10.208 1.00 96.31 103 THR A C 1
ATOM 826 O O . THR A 1 103 ? 2.632 -11.277 9.477 1.00 96.31 103 THR A O 1
ATOM 829 N N . GLY A 1 104 ? 0.696 -11.023 10.591 1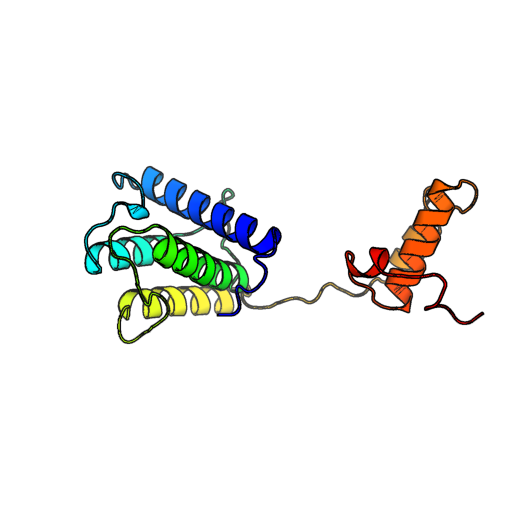.00 96.75 104 GLY A N 1
ATOM 830 C CA . GLY A 1 104 ? 0.089 -12.277 10.153 1.00 96.75 104 GLY A CA 1
ATOM 831 C C . GLY A 1 104 ? -0.113 -12.318 8.640 1.00 96.75 104 GLY A C 1
ATOM 832 O O . GLY A 1 104 ? 0.277 -13.296 8.005 1.00 96.75 104 GLY A O 1
ATOM 833 N N . LYS A 1 105 ? -0.624 -11.230 8.045 1.00 96.62 105 LYS A N 1
ATOM 834 C CA . LYS A 1 105 ? -0.756 -11.101 6.586 1.00 96.62 105 LYS A CA 1
ATOM 835 C C . LYS A 1 105 ? 0.601 -11.200 5.892 1.00 96.62 105 LYS A C 1
ATOM 837 O O . LYS A 1 105 ? 0.730 -11.955 4.940 1.00 96.62 105 LYS A O 1
ATOM 842 N N . ILE A 1 106 ? 1.619 -10.487 6.377 1.00 95.62 106 ILE A N 1
ATOM 843 C CA . ILE A 1 106 ? 2.976 -10.553 5.817 1.00 95.62 106 ILE A CA 1
ATOM 844 C C . ILE A 1 106 ? 3.518 -11.979 5.876 1.00 95.62 106 ILE A C 1
ATOM 846 O O . ILE A 1 106 ? 4.038 -12.451 4.874 1.00 95.62 106 ILE A O 1
ATOM 850 N N . LYS A 1 107 ? 3.376 -12.671 7.012 1.00 96.06 107 LYS A N 1
ATOM 851 C CA . LYS A 1 107 ? 3.842 -14.054 7.153 1.00 96.06 107 LYS A CA 1
ATOM 852 C C . LYS A 1 107 ? 3.156 -14.980 6.147 1.00 96.06 107 LYS A C 1
ATOM 854 O O . LYS A 1 107 ? 3.843 -15.691 5.429 1.00 96.06 107 LYS A O 1
ATOM 859 N N . LEU A 1 108 ? 1.829 -14.893 6.034 1.00 95.56 108 LEU A N 1
ATOM 860 C CA . LEU A 1 108 ? 1.054 -15.668 5.064 1.00 95.56 108 LEU A CA 1
ATOM 861 C C . LEU A 1 108 ? 1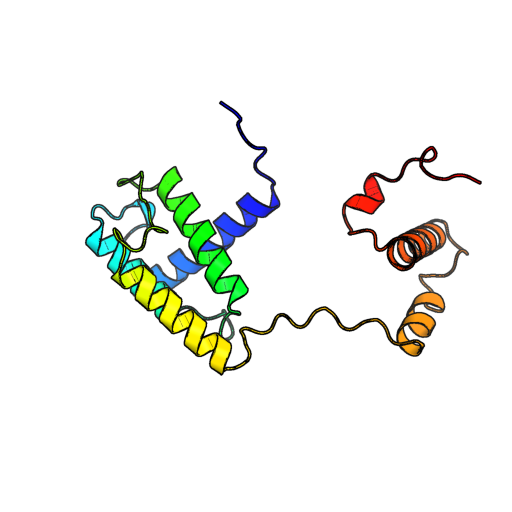.513 -15.413 3.622 1.00 95.56 108 LEU A C 1
ATOM 863 O O . LEU A 1 108 ? 1.672 -16.356 2.858 1.00 95.56 108 LEU A O 1
ATOM 867 N N . LEU A 1 109 ? 1.748 -14.152 3.254 1.00 95.06 109 LEU A N 1
ATOM 868 C CA . LEU A 1 109 ? 2.221 -13.795 1.915 1.00 95.06 109 LEU A CA 1
ATOM 869 C C . LEU A 1 109 ? 3.648 -14.296 1.658 1.00 95.06 109 LEU A C 1
ATOM 871 O O . LEU A 1 109 ? 3.944 -14.757 0.560 1.00 95.06 109 LEU A O 1
ATOM 875 N N . THR A 1 110 ? 4.529 -14.239 2.659 1.00 93.50 110 THR A N 1
ATOM 876 C CA . THR A 1 110 ? 5.879 -14.808 2.562 1.00 93.50 110 THR A CA 1
ATOM 877 C C . THR A 1 110 ? 5.828 -16.318 2.354 1.00 93.50 110 THR A C 1
ATOM 879 O O . THR A 1 110 ? 6.495 -16.815 1.454 1.00 93.50 110 THR A O 1
ATOM 882 N N . ASP A 1 111 ? 4.996 -17.032 3.117 1.00 93.38 111 ASP A N 1
ATOM 883 C CA . ASP A 1 111 ? 4.825 -18.486 2.990 1.00 93.38 111 ASP A CA 1
ATOM 884 C C . ASP A 1 111 ? 4.251 -18.881 1.608 1.00 93.38 111 ASP A C 1
ATOM 886 O O . ASP A 1 111 ? 4.458 -19.996 1.138 1.00 93.38 111 ASP A O 1
ATOM 890 N N . GLN A 1 112 ? 3.566 -17.953 0.928 1.00 92.50 112 GLN A N 1
ATOM 891 C CA . GLN A 1 112 ? 3.074 -18.091 -0.451 1.00 92.50 112 GLN A CA 1
ATOM 892 C C . GLN A 1 112 ? 4.102 -17.696 -1.530 1.00 92.50 112 GLN A C 1
ATOM 894 O O . GLN A 1 112 ? 3.762 -17.689 -2.712 1.00 92.50 112 GLN A O 1
ATOM 899 N N . GLY A 1 113 ? 5.329 -17.322 -1.157 1.00 90.94 113 GLY A N 1
ATOM 900 C CA . GLY A 1 113 ? 6.367 -16.858 -2.088 1.00 90.94 113 GLY A CA 1
ATOM 901 C C . GLY A 1 113 ? 6.222 -15.396 -2.534 1.00 90.94 113 GLY A C 1
ATOM 902 O O . GLY A 1 113 ? 7.042 -14.893 -3.290 1.00 90.94 113 GLY A O 1
ATOM 903 N N . LEU A 1 114 ? 5.231 -14.653 -2.026 1.00 90.69 114 LEU A N 1
ATOM 904 C CA . LEU A 1 114 ? 5.004 -13.230 -2.347 1.00 90.69 114 LEU A CA 1
ATOM 905 C C . LEU A 1 114 ? 5.848 -12.272 -1.485 1.00 90.69 114 LEU A C 1
ATOM 907 O O . LEU A 1 114 ? 5.663 -11.046 -1.519 1.00 90.69 114 LEU A O 1
ATOM 911 N N . GLY A 1 115 ? 6.730 -12.840 -0.660 1.00 83.88 115 GLY A N 1
ATOM 912 C CA . GLY A 1 115 ? 7.725 -12.127 0.135 1.00 83.88 115 GLY A CA 1
ATOM 913 C C . GLY A 1 115 ? 9.079 -11.986 -0.552 1.00 83.88 115 GLY A C 1
ATOM 914 O O . GLY A 1 115 ? 9.859 -11.125 -0.143 1.00 83.88 115 GLY A O 1
ATOM 915 N N . GLU A 1 116 ? 9.347 -12.791 -1.580 1.00 74.44 116 GLU A N 1
ATOM 916 C CA . GLU A 1 116 ? 10.597 -12.727 -2.325 1.00 74.44 116 GLU A CA 1
ATOM 917 C C . GLU A 1 116 ? 10.578 -11.515 -3.256 1.00 74.44 116 GLU A C 1
ATOM 919 O O . GLU A 1 116 ? 9.659 -11.305 -4.050 1.00 74.44 116 GLU A O 1
ATOM 924 N N . ILE A 1 117 ? 11.599 -10.674 -3.122 1.00 63.59 117 ILE A N 1
ATOM 925 C CA . ILE A 1 117 ? 11.921 -9.687 -4.141 1.00 63.59 117 ILE A CA 1
ATOM 926 C C . ILE A 1 117 ? 12.802 -10.453 -5.117 1.00 63.59 117 ILE A C 1
ATOM 928 O O . ILE A 1 117 ? 13.989 -10.633 -4.858 1.00 63.59 117 ILE A O 1
ATOM 932 N N . HIS A 1 118 ? 12.216 -10.965 -6.197 1.00 60.09 118 HIS A N 1
ATOM 933 C CA . HIS A 1 118 ? 13.034 -11.315 -7.346 1.00 60.09 118 HIS A CA 1
ATOM 934 C C . HIS A 1 118 ? 13.596 -9.995 -7.869 1.00 60.09 118 HIS A C 1
ATOM 936 O O . HIS A 1 118 ? 12.843 -9.141 -8.350 1.00 60.09 118 HIS A O 1
ATOM 942 N N . ASP A 1 119 ? 14.900 -9.791 -7.692 1.00 57.72 119 ASP A N 1
ATOM 943 C CA . ASP A 1 119 ? 15.604 -8.785 -8.474 1.00 57.72 119 ASP A CA 1
ATOM 944 C C . ASP A 1 119 ? 15.311 -9.057 -9.954 1.00 57.72 119 ASP A C 1
ATOM 946 O O . ASP A 1 119 ? 15.108 -10.205 -10.357 1.00 57.72 119 ASP A O 1
ATOM 950 N N . ALA A 1 120 ? 15.206 -7.997 -10.755 1.00 68.38 120 ALA A N 1
ATOM 951 C CA . ALA A 1 120 ? 14.965 -8.170 -12.180 1.00 68.38 120 ALA A CA 1
ATOM 952 C C . ALA A 1 120 ? 16.075 -9.049 -12.769 1.00 68.38 120 ALA A C 1
ATOM 954 O O . ALA A 1 120 ? 17.258 -8.781 -12.536 1.00 68.38 120 ALA A O 1
ATOM 955 N N . ASP A 1 121 ? 15.690 -10.081 -13.521 1.00 78.06 121 ASP A N 1
ATOM 956 C CA . ASP A 1 121 ? 16.656 -10.944 -14.188 1.00 78.06 121 ASP A CA 1
ATOM 957 C C . ASP A 1 121 ? 17.580 -10.096 -15.067 1.00 78.06 121 ASP A C 1
ATOM 959 O O . ASP A 1 121 ? 17.142 -9.198 -15.797 1.00 78.06 121 ASP A O 1
ATOM 963 N N . ALA A 1 122 ? 18.882 -10.369 -14.985 1.00 82.62 122 ALA A N 1
ATOM 964 C CA . ALA A 1 122 ? 19.843 -9.741 -15.875 1.00 82.62 122 ALA A CA 1
ATOM 965 C C . ALA A 1 122 ? 19.515 -10.119 -17.325 1.00 82.62 122 ALA A C 1
ATOM 967 O O . ALA A 1 122 ? 19.174 -11.268 -17.612 1.00 82.62 122 ALA A O 1
ATOM 968 N N . PHE A 1 123 ? 19.669 -9.166 -18.248 1.00 85.12 123 PHE A N 1
ATOM 969 C CA . PHE A 1 123 ? 19.469 -9.453 -19.664 1.00 85.12 123 PHE A CA 1
ATOM 970 C C . PHE A 1 123 ? 20.374 -10.595 -20.124 1.00 85.12 123 PHE A C 1
ATOM 972 O O . PHE A 1 123 ? 21.590 -10.589 -19.907 1.00 85.12 123 PHE A O 1
ATOM 979 N N . THR A 1 124 ? 19.786 -11.545 -20.838 1.00 91.75 124 THR A N 1
ATOM 980 C CA . THR A 1 124 ? 20.546 -12.564 -21.555 1.00 91.75 124 THR A CA 1
ATOM 981 C C . THR A 1 124 ? 21.279 -11.945 -22.748 1.00 91.75 124 THR A C 1
ATOM 983 O O . THR A 1 124 ? 20.872 -10.924 -23.308 1.00 91.75 124 THR A O 1
ATOM 986 N N . GLN A 1 125 ? 22.356 -12.593 -23.201 1.00 91.19 125 GLN A N 1
ATOM 987 C CA . GLN A 1 125 ? 23.111 -12.143 -24.380 1.00 91.19 125 GLN A CA 1
ATOM 988 C C . GLN A 1 125 ? 22.230 -12.021 -25.634 1.00 91.19 125 GLN A C 1
ATOM 990 O O . GLN A 1 125 ? 22.433 -11.127 -26.455 1.00 91.19 125 GLN A O 1
ATOM 995 N N . ASP A 1 126 ? 21.221 -12.881 -25.777 1.00 94.19 126 ASP A N 1
ATOM 996 C CA . ASP A 1 126 ? 20.305 -12.834 -26.915 1.00 94.19 126 ASP A CA 1
ATOM 997 C C . ASP A 1 126 ? 19.297 -11.687 -26.815 1.00 94.19 126 ASP A C 1
ATOM 999 O O . ASP A 1 126 ? 18.963 -11.080 -27.834 1.00 94.19 126 ASP A O 1
ATOM 1003 N N . GLU A 1 127 ? 18.843 -11.333 -25.613 1.00 92.19 127 GLU A N 1
ATOM 1004 C CA . GLU A 1 127 ? 18.023 -10.136 -25.400 1.00 92.19 127 GLU A CA 1
ATOM 1005 C C . GLU A 1 127 ? 18.813 -8.863 -25.693 1.00 92.19 127 GLU A C 1
ATOM 1007 O O . GLU A 1 127 ? 18.319 -8.000 -26.417 1.00 92.19 127 GLU A O 1
ATOM 1012 N N . ILE A 1 128 ? 20.070 -8.784 -25.241 1.00 91.56 128 ILE A N 1
ATOM 1013 C CA . ILE A 1 128 ? 20.964 -7.659 -25.553 1.00 91.56 128 ILE A CA 1
ATOM 1014 C C . ILE A 1 128 ? 21.127 -7.519 -27.072 1.00 91.56 128 ILE A C 1
ATOM 1016 O O . ILE A 1 128 ? 20.938 -6.432 -27.621 1.00 91.56 128 ILE A O 1
ATOM 1020 N N . ARG A 1 129 ? 21.400 -8.624 -27.783 1.00 91.69 129 ARG A N 1
ATOM 1021 C CA . ARG A 1 129 ? 21.509 -8.621 -29.253 1.00 91.69 129 ARG A CA 1
ATOM 1022 C C . ARG A 1 129 ? 20.216 -8.176 -29.929 1.00 91.69 129 ARG A C 1
ATOM 1024 O O . ARG A 1 129 ? 20.282 -7.431 -30.904 1.00 91.69 129 ARG A O 1
ATOM 1031 N N . LYS A 1 130 ? 19.051 -8.615 -29.446 1.00 93.50 130 LYS A N 1
ATOM 1032 C CA . LYS A 1 130 ? 17.750 -8.192 -29.993 1.00 93.50 130 LYS A CA 1
ATOM 1033 C C . LYS A 1 130 ? 17.515 -6.696 -29.801 1.00 93.50 130 LYS A C 1
ATOM 1035 O O . LYS A 1 130 ? 17.014 -6.053 -30.718 1.00 93.50 130 LYS A O 1
ATOM 1040 N N . ILE A 1 1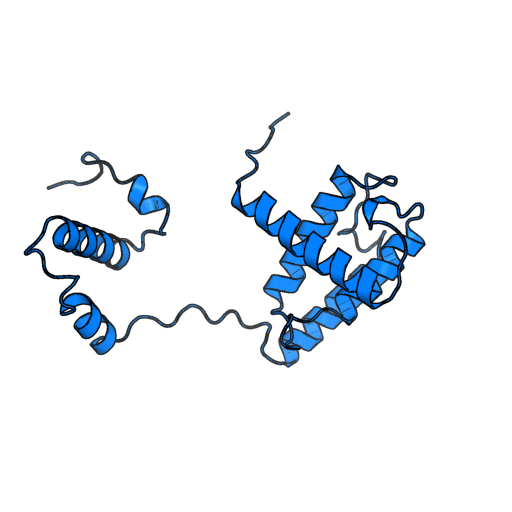31 ? 17.889 -6.149 -28.645 1.00 90.50 131 ILE A N 1
ATOM 1041 C CA . ILE A 1 131 ? 17.725 -4.725 -28.340 1.00 90.50 131 ILE A CA 1
ATOM 1042 C C . ILE A 1 131 ? 18.644 -3.884 -29.231 1.00 90.50 131 ILE A C 1
ATOM 1044 O O . ILE A 1 131 ? 18.153 -3.002 -29.931 1.00 90.50 131 ILE A O 1
ATOM 1048 N N . ILE A 1 132 ? 19.944 -4.192 -29.280 1.00 88.94 132 ILE A N 1
ATOM 1049 C CA . ILE A 1 132 ? 20.928 -3.417 -30.060 1.00 88.94 132 ILE A CA 1
ATOM 1050 C C . ILE A 1 132 ? 20.604 -3.439 -31.562 1.00 88.94 132 ILE A C 1
ATOM 1052 O O . ILE A 1 132 ? 20.717 -2.419 -32.236 1.00 88.94 132 ILE A O 1
ATOM 1056 N N . ASN A 1 133 ? 20.142 -4.576 -32.089 1.00 90.38 133 ASN A N 1
ATOM 1057 C CA . ASN A 1 133 ? 19.825 -4.716 -33.514 1.00 90.38 133 ASN A CA 1
ATOM 1058 C C . ASN A 1 133 ? 18.400 -4.271 -33.883 1.00 90.38 133 ASN A C 1
ATOM 1060 O O . ASN A 1 133 ? 17.994 -4.407 -35.038 1.00 90.38 133 ASN A O 1
ATOM 1064 N N . HIS A 1 134 ? 17.611 -3.754 -32.936 1.00 91.88 134 HIS A N 1
ATOM 1065 C CA . HIS A 1 134 ? 16.256 -3.308 -33.238 1.00 91.88 134 HIS A CA 1
ATOM 1066 C C . HIS A 1 134 ? 16.286 -2.103 -34.203 1.00 91.88 134 HIS A C 1
ATOM 1068 O O . HIS A 1 134 ? 17.112 -1.202 -34.025 1.00 91.88 134 HIS A O 1
ATOM 1074 N N . PRO A 1 135 ? 15.369 -1.999 -35.188 1.00 91.25 135 PRO A N 1
ATOM 1075 C CA . PRO A 1 135 ? 15.357 -0.885 -36.144 1.00 91.25 135 PRO A CA 1
ATOM 1076 C C . PRO A 1 135 ? 15.284 0.505 -35.494 1.00 91.25 135 PRO A C 1
ATOM 1078 O O . PRO A 1 135 ? 15.824 1.473 -36.008 1.00 91.25 135 PRO A O 1
ATOM 1081 N N . THR A 1 136 ? 14.653 0.624 -34.323 1.00 88.75 136 THR A N 1
ATOM 1082 C CA . THR A 1 136 ? 14.565 1.909 -33.599 1.00 88.75 136 THR A CA 1
ATOM 1083 C C . THR A 1 136 ? 15.820 2.270 -32.803 1.00 88.75 136 THR A C 1
ATOM 1085 O O . THR A 1 136 ? 15.841 3.329 -32.178 1.00 88.75 136 THR A O 1
ATOM 1088 N N . MET A 1 137 ? 16.790 1.358 -32.741 1.00 89.19 137 MET A N 1
ATOM 1089 C CA . MET A 1 137 ? 18.091 1.507 -32.084 1.00 89.19 137 MET A CA 1
ATOM 1090 C C . MET A 1 137 ? 19.202 1.726 -33.119 1.00 89.19 137 MET A C 1
ATOM 1092 O O . MET A 1 137 ? 20.374 1.560 -32.804 1.00 89.19 137 MET A O 1
ATOM 1096 N N . GLN A 1 138 ? 18.851 2.069 -34.363 1.00 89.94 138 GLN A N 1
ATOM 1097 C CA . GLN A 1 138 ? 19.832 2.409 -35.386 1.00 89.94 138 GLN A CA 1
ATOM 1098 C C . GLN A 1 138 ? 20.212 3.894 -35.279 1.00 89.94 138 GLN A C 1
ATOM 1100 O O . GLN A 1 138 ? 19.332 4.738 -35.104 1.00 89.94 138 GLN A O 1
ATOM 1105 N N . PRO A 1 139 ? 21.500 4.258 -35.398 1.00 87.00 139 PRO A N 1
ATOM 1106 C CA . PRO A 1 139 ? 21.962 5.645 -35.285 1.00 87.00 139 PRO A CA 1
ATOM 1107 C C . PRO A 1 139 ? 21.708 6.475 -36.559 1.00 87.00 139 PRO A C 1
ATOM 1109 O O . PRO A 1 139 ? 22.259 7.561 -36.714 1.00 87.00 139 PRO A O 1
ATOM 1112 N N . ASP A 1 140 ? 20.879 5.973 -37.476 1.00 90.25 140 ASP A N 1
ATOM 1113 C CA . ASP A 1 140 ? 20.558 6.581 -38.773 1.00 90.25 140 ASP A CA 1
ATOM 1114 C C . ASP A 1 140 ? 19.645 7.816 -38.669 1.00 90.25 140 ASP A C 1
ATOM 1116 O O . ASP A 1 140 ? 19.483 8.573 -39.627 1.00 90.25 140 ASP A O 1
ATOM 1120 N N . SER A 1 141 ? 19.067 8.047 -37.492 1.00 90.19 141 SER A N 1
ATOM 1121 C CA . SER A 1 141 ? 18.222 9.194 -37.191 1.00 90.19 141 SER A CA 1
ATOM 1122 C C . SER A 1 141 ? 18.609 9.826 -35.853 1.00 90.19 141 SER A C 1
ATOM 1124 O O . SER A 1 141 ? 19.037 9.118 -34.936 1.00 90.19 141 SER A O 1
ATOM 1126 N N . PRO A 1 142 ? 18.374 11.140 -35.658 1.00 90.12 142 PRO A N 1
ATOM 1127 C CA . PRO A 1 142 ? 18.628 11.791 -34.371 1.00 90.12 142 PRO A CA 1
ATOM 1128 C C . PRO A 1 142 ? 17.922 11.100 -33.195 1.00 90.12 142 PRO A C 1
ATOM 1130 O O . PRO A 1 142 ? 18.476 10.983 -32.106 1.00 90.12 142 PRO A O 1
ATOM 1133 N N . LYS A 1 143 ? 16.698 10.597 -33.417 1.00 90.56 143 LYS A N 1
ATOM 1134 C CA . LYS A 1 143 ? 15.940 9.853 -32.399 1.00 90.56 143 LYS A CA 1
ATOM 1135 C C . LYS A 1 143 ? 16.559 8.491 -32.100 1.00 90.56 143 LYS A C 1
ATOM 1137 O O . LYS A 1 143 ? 16.568 8.094 -30.939 1.00 90.56 143 LYS A O 1
ATOM 1142 N N . GLY A 1 144 ? 17.029 7.786 -33.125 1.00 90.06 144 GLY A N 1
ATOM 1143 C CA . GLY A 1 144 ? 17.707 6.506 -32.969 1.00 90.06 144 GLY A CA 1
ATOM 1144 C C . GLY A 1 144 ? 19.015 6.656 -32.196 1.00 90.06 144 GLY A C 1
ATOM 1145 O O . GLY A 1 144 ? 19.190 5.993 -31.179 1.00 90.06 144 GLY A O 1
ATOM 1146 N N . LEU A 1 145 ? 19.844 7.641 -32.560 1.00 89.69 145 LEU A N 1
ATOM 1147 C CA . LEU A 1 145 ? 21.096 7.953 -31.863 1.00 89.69 145 LEU A CA 1
ATOM 1148 C C . LEU A 1 145 ? 20.887 8.242 -30.366 1.00 89.69 145 LEU A C 1
ATOM 1150 O O . LEU A 1 145 ? 21.600 7.692 -29.529 1.00 89.69 145 LEU A O 1
ATOM 1154 N N . ILE A 1 146 ? 19.881 9.055 -30.013 1.00 89.62 146 ILE A N 1
ATOM 1155 C CA . ILE A 1 146 ? 19.550 9.344 -28.605 1.00 89.62 146 ILE A CA 1
ATOM 1156 C C . ILE A 1 146 ? 19.187 8.062 -27.846 1.00 89.62 146 ILE A C 1
ATOM 1158 O O . ILE A 1 146 ? 19.615 7.884 -26.708 1.00 89.62 146 ILE A O 1
ATOM 1162 N N . ARG A 1 147 ? 18.418 7.154 -28.461 1.00 90.06 147 ARG A N 1
ATOM 1163 C CA . ARG A 1 147 ? 18.039 5.879 -27.834 1.00 90.06 147 ARG A CA 1
ATOM 1164 C C . ARG A 1 147 ? 19.245 4.964 -27.633 1.00 90.06 147 ARG A C 1
ATOM 1166 O O . ARG A 1 147 ? 19.345 4.364 -26.567 1.00 90.06 147 ARG A O 1
ATOM 1173 N N . CYS A 1 148 ? 20.164 4.899 -28.601 1.00 89.44 148 CYS A N 1
ATOM 1174 C CA . CYS A 1 148 ? 21.419 4.152 -28.465 1.00 89.44 148 CYS A CA 1
ATOM 1175 C C . CYS A 1 148 ? 22.230 4.659 -27.274 1.00 89.44 148 CYS A C 1
ATOM 1177 O O . CYS A 1 148 ? 22.584 3.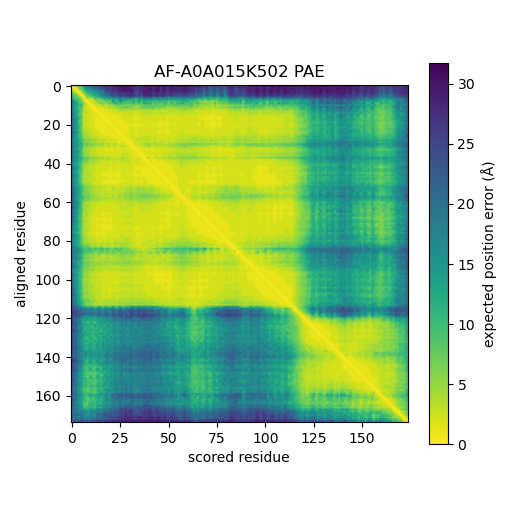873 -26.403 1.00 89.44 148 CYS A O 1
ATOM 1179 N N . ILE A 1 149 ? 22.487 5.969 -27.214 1.00 87.75 149 ILE A N 1
ATOM 1180 C CA . ILE A 1 149 ? 23.299 6.578 -26.151 1.00 87.75 149 ILE A CA 1
ATOM 1181 C C . ILE A 1 149 ? 22.641 6.370 -24.786 1.00 87.75 149 ILE A C 1
ATOM 1183 O O . ILE A 1 149 ? 23.305 5.957 -23.841 1.00 87.75 149 ILE A O 1
ATOM 1187 N N . PHE A 1 150 ? 21.328 6.597 -24.686 1.00 88.25 150 PHE A N 1
ATOM 1188 C CA . PHE A 1 150 ? 20.582 6.365 -23.449 1.00 88.25 150 PHE A CA 1
ATOM 1189 C C . PHE A 1 150 ? 20.704 4.909 -22.982 1.00 88.25 150 PHE A C 1
ATOM 1191 O O . PHE A 1 150 ? 20.945 4.652 -21.805 1.00 88.25 150 PHE A O 1
ATOM 1198 N N . TRP A 1 151 ? 20.571 3.950 -23.902 1.00 88.75 151 TRP A N 1
ATOM 1199 C CA . TRP A 1 151 ? 20.710 2.529 -23.597 1.00 88.75 151 TRP A CA 1
ATOM 1200 C C . TRP A 1 151 ? 22.130 2.152 -23.168 1.00 88.75 151 TRP A C 1
ATOM 1202 O O . TRP A 1 151 ? 22.286 1.487 -22.150 1.00 88.75 151 TRP A O 1
ATOM 1212 N N . HIS A 1 152 ? 23.155 2.606 -23.893 1.00 87.25 152 HIS A N 1
ATOM 1213 C CA . HIS A 1 152 ? 24.556 2.355 -23.546 1.00 87.25 152 HIS A CA 1
ATOM 1214 C C . HIS A 1 152 ? 24.905 2.923 -22.173 1.00 87.25 152 HIS A C 1
ATOM 1216 O O . HIS A 1 152 ? 25.416 2.197 -21.327 1.00 87.25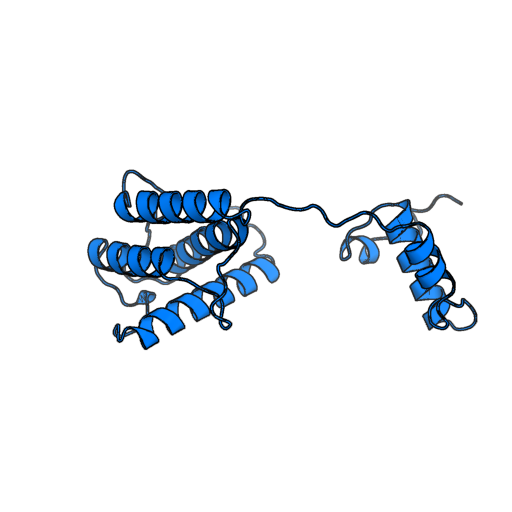 152 HIS A O 1
ATOM 1222 N N . ASN A 1 153 ? 24.520 4.170 -21.897 1.00 87.62 153 ASN A N 1
ATOM 1223 C CA . ASN A 1 153 ? 24.724 4.776 -20.585 1.00 87.62 153 ASN A CA 1
ATOM 1224 C C . ASN A 1 153 ? 23.981 4.003 -19.484 1.00 87.62 153 ASN A C 1
ATOM 1226 O O . ASN A 1 153 ? 24.514 3.816 -18.397 1.00 87.62 153 ASN A O 1
ATOM 1230 N N . ALA A 1 154 ? 22.760 3.526 -19.746 1.00 87.75 154 ALA A N 1
ATOM 1231 C CA . ALA A 1 154 ? 21.999 2.756 -18.761 1.00 87.75 154 ALA A CA 1
ATOM 1232 C C . ALA A 1 154 ? 22.673 1.412 -18.474 1.00 87.75 154 ALA A C 1
ATOM 1234 O O . ALA A 1 154 ? 22.741 0.990 -17.325 1.00 87.75 154 ALA A O 1
ATOM 1235 N N . PHE A 1 155 ? 23.165 0.753 -19.521 1.00 85.62 155 PHE A N 1
ATOM 1236 C CA . PHE A 1 155 ? 23.757 -0.573 -19.446 1.00 85.62 155 PHE A CA 1
ATOM 1237 C C . PHE A 1 155 ? 25.158 -0.554 -18.823 1.00 85.62 155 PHE A C 1
ATOM 1239 O O . PHE A 1 155 ? 25.453 -1.372 -17.958 1.00 85.62 155 PHE A O 1
ATOM 1246 N N . GLU A 1 156 ? 26.012 0.386 -19.230 1.00 84.00 156 GLU A N 1
ATOM 1247 C CA . GLU A 1 156 ? 27.414 0.455 -18.800 1.00 84.00 156 GLU A CA 1
ATOM 1248 C C . GLU A 1 156 ? 27.579 1.131 -17.436 1.00 84.00 156 GLU A C 1
ATOM 1250 O O . GLU A 1 156 ? 28.422 0.719 -16.642 1.00 84.00 156 GLU A O 1
ATOM 1255 N N . LEU A 1 157 ? 26.767 2.152 -17.144 1.00 84.69 157 LEU A N 1
ATOM 1256 C CA . LEU A 1 157 ? 26.873 2.944 -15.913 1.00 84.69 157 LEU A CA 1
ATOM 1257 C C . LEU A 1 157 ? 25.799 2.585 -14.873 1.00 84.69 157 LEU A C 1
ATOM 1259 O O . LEU A 1 157 ? 25.774 3.184 -13.801 1.00 84.69 157 LEU A O 1
ATOM 1263 N N . ALA A 1 158 ? 24.906 1.638 -15.184 1.00 83.62 158 ALA A N 1
ATOM 1264 C CA . ALA A 1 158 ? 23.782 1.232 -14.334 1.00 83.62 158 ALA A CA 1
ATOM 1265 C C . ALA A 1 158 ? 22.882 2.406 -13.884 1.00 83.62 158 ALA A C 1
ATOM 1267 O O . ALA A 1 158 ? 22.287 2.371 -12.805 1.00 83.62 158 ALA A O 1
ATOM 1268 N N . LEU A 1 159 ? 22.777 3.451 -14.714 1.00 81.88 159 LEU A N 1
ATOM 1269 C CA . LEU A 1 159 ? 22.037 4.667 -14.376 1.00 81.88 159 LEU A CA 1
ATOM 1270 C C . LEU A 1 159 ? 20.535 4.405 -14.285 1.00 81.88 159 LEU A C 1
ATOM 1272 O O . LEU A 1 159 ? 19.905 3.907 -15.227 1.00 81.88 159 LEU A O 1
ATOM 1276 N N . GLN A 1 160 ? 19.938 4.839 -13.179 1.00 77.44 160 GLN A N 1
ATOM 1277 C CA . GLN A 1 160 ? 18.495 4.819 -12.993 1.00 77.44 160 GLN A CA 1
ATOM 1278 C C . GLN A 1 160 ? 17.835 5.864 -13.891 1.00 77.44 160 GLN A C 1
ATOM 1280 O O . GLN A 1 160 ? 18.405 6.915 -14.171 1.00 77.44 160 GLN A O 1
ATOM 1285 N N . GLY A 1 161 ? 16.589 5.623 -14.312 1.00 76.62 161 GLY A N 1
ATOM 1286 C CA . GLY A 1 161 ? 15.905 6.452 -15.317 1.00 76.62 161 GLY A CA 1
ATOM 1287 C C . GLY A 1 161 ? 15.928 7.967 -15.058 1.00 76.62 161 GLY A C 1
ATOM 1288 O O . GLY A 1 161 ? 15.960 8.737 -16.010 1.00 76.62 161 GLY A O 1
ATOM 1289 N N . GLY A 1 162 ? 15.939 8.407 -13.793 1.00 75.81 162 GLY A N 1
ATOM 1290 C CA . GLY A 1 162 ? 16.053 9.824 -13.429 1.00 75.81 162 GLY A CA 1
ATOM 1291 C C . GLY A 1 162 ? 17.471 10.405 -13.529 1.00 75.81 162 GLY A C 1
ATOM 1292 O O . GLY A 1 162 ? 17.619 11.597 -13.776 1.00 75.81 162 GLY A O 1
ATOM 1293 N N . GLU A 1 163 ? 18.502 9.580 -13.360 1.00 79.50 163 GLU A N 1
ATOM 1294 C CA . GLU A 1 163 ? 19.911 9.993 -13.337 1.00 79.50 163 GLU A CA 1
ATOM 1295 C C . GLU A 1 163 ? 20.428 10.349 -14.731 1.00 79.50 163 GLU A C 1
ATOM 1297 O O . GLU A 1 163 ? 21.243 11.257 -14.869 1.00 79.50 163 GLU A O 1
ATOM 1302 N N . HIS A 1 164 ? 19.867 9.727 -15.772 1.00 76.94 164 HIS A N 1
ATOM 1303 C CA . HIS A 1 164 ? 20.150 10.049 -17.177 1.00 76.94 164 HIS A CA 1
ATOM 1304 C C . HIS A 1 164 ? 19.969 11.529 -17.515 1.00 76.94 164 HIS A C 1
ATOM 1306 O O . HIS A 1 164 ? 20.694 12.064 -18.348 1.00 76.94 164 HIS A O 1
ATOM 1312 N N . TYR A 1 165 ? 19.012 12.200 -16.870 1.00 77.06 165 TYR A N 1
ATOM 1313 C CA . TYR A 1 165 ? 18.722 13.614 -17.121 1.00 77.06 165 TYR A CA 1
ATOM 1314 C C . TYR A 1 165 ? 19.703 14.569 -16.436 1.00 77.06 165 TYR A C 1
ATOM 1316 O O . TYR A 1 165 ? 19.681 15.763 -16.726 1.00 77.06 165 TYR A O 1
ATOM 1324 N N . ASN A 1 166 ? 20.548 14.053 -15.541 1.00 79.19 166 ASN A N 1
ATOM 1325 C CA . ASN A 1 166 ? 21.557 14.823 -14.821 1.00 79.19 166 ASN A CA 1
ATOM 1326 C C . ASN A 1 166 ? 22.965 14.640 -15.410 1.00 79.19 166 ASN A C 1
ATOM 1328 O O . ASN A 1 166 ? 23.918 15.164 -14.839 1.00 79.19 166 ASN A O 1
ATOM 1332 N N . LEU A 1 167 ? 23.108 13.888 -16.511 1.00 76.69 167 LEU A N 1
ATOM 1333 C CA . LEU A 1 167 ? 24.382 13.731 -17.208 1.00 76.69 167 LEU A CA 1
ATOM 1334 C C . LEU A 1 167 ? 24.764 15.037 -17.907 1.00 76.69 167 LEU A C 1
ATOM 1336 O O . LEU A 1 167 ? 24.076 15.497 -18.823 1.00 76.69 167 LEU A O 1
ATOM 1340 N N . ASN A 1 168 ? 25.895 15.607 -17.503 1.00 73.62 168 ASN A N 1
ATOM 1341 C CA . ASN A 1 168 ? 26.425 16.835 -18.075 1.00 73.62 168 ASN A CA 1
ATOM 1342 C C . ASN A 1 168 ? 27.613 16.509 -18.978 1.00 73.62 168 ASN A C 1
ATOM 1344 O O . ASN A 1 168 ? 28.385 15.596 -18.702 1.00 73.62 168 ASN A O 1
ATOM 1348 N N . SER A 1 169 ? 27.871 17.344 -19.987 1.00 64.62 169 SER A N 1
ATOM 1349 C CA . SER A 1 169 ? 29.060 17.199 -20.846 1.00 64.62 169 SER A CA 1
ATOM 1350 C C . SER A 1 169 ? 30.396 17.313 -20.092 1.00 64.62 169 SER A C 1
ATOM 1352 O O . SER A 1 169 ? 31.442 17.039 -20.663 1.00 64.62 169 SER A O 1
ATOM 1354 N N . LYS A 1 170 ? 30.374 17.776 -18.835 1.00 68.00 170 LYS A N 1
ATOM 1355 C CA . LYS A 1 170 ? 31.542 17.885 -17.946 1.00 68.00 170 LYS A CA 1
ATOM 1356 C C . LYS A 1 170 ? 31.812 16.610 -17.148 1.00 68.00 170 LYS A C 1
ATOM 1358 O O . LYS A 1 170 ? 32.898 16.477 -16.599 1.00 68.00 170 LYS A O 1
ATOM 1363 N N . ASP A 1 171 ? 30.836 15.711 -17.084 1.00 60.69 171 ASP A N 1
ATOM 1364 C CA . ASP A 1 171 ? 30.931 14.454 -16.338 1.00 60.69 171 ASP A CA 1
ATOM 1365 C C . ASP A 1 171 ? 31.525 13.332 -17.205 1.00 60.69 171 ASP A C 1
ATOM 1367 O O . ASP A 1 171 ? 31.681 12.202 -16.754 1.00 60.69 171 ASP A O 1
ATOM 1371 N N . THR A 1 172 ? 31.856 13.638 -18.464 1.00 59.81 172 THR A N 1
ATOM 1372 C CA . THR A 1 172 ? 32.452 12.713 -19.429 1.00 59.81 172 THR A CA 1
ATOM 1373 C C . THR A 1 172 ? 33.869 13.176 -19.767 1.00 59.81 172 THR A C 1
ATOM 1375 O O . THR A 1 172 ? 34.053 14.259 -20.322 1.00 59.81 172 THR A O 1
ATOM 1378 N N . THR A 1 173 ? 34.877 12.366 -19.442 1.00 52.50 173 THR A N 1
ATOM 1379 C CA . THR A 1 173 ? 36.257 12.575 -19.909 1.00 52.50 173 THR A CA 1
ATOM 1380 C C . THR A 1 173 ? 36.418 11.850 -21.243 1.00 52.50 173 THR A C 1
ATOM 1382 O O . THR A 1 173 ? 36.222 10.636 -21.289 1.00 52.50 173 THR A O 1
ATOM 1385 N N . ILE A 1 174 ? 36.723 12.589 -22.315 1.00 45.91 174 ILE A N 1
ATOM 1386 C CA . ILE A 1 174 ? 37.087 12.031 -23.631 1.00 45.91 174 ILE A CA 1
ATOM 1387 C C . ILE A 1 174 ? 38.586 11.738 -23.644 1.00 45.91 174 ILE A C 1
ATOM 1389 O O . ILE A 1 174 ? 39.341 12.623 -23.175 1.00 45.91 174 ILE A O 1
#

pLDDT: mean 87.38, std 13.24, range [29.75, 97.94]

Radius of gyration: 22.47 Å; Cα contacts (8 Å, |Δi|>4): 138; chains: 1; bounding box: 58×41×61 Å

Foldseek 3Di:
DDPDPDPPVLVVLLVVLLVQLVVVCVVVPHDDGLQADDDPVVNLVSLLVCLLCDDDPVRHRAALVSLVSSQVSVQVCNCPRHPPPDDPSVDCVSNVSSVVSNVVSSVVNVVVVSHDDPDPDDDDPVNVVCVCPPPLCDPPDPSNVVVVVLVCCCVVVVDDPVVSVVDDPVVDDD

InterPro domains:
  IPR052787 Mitochondrial antiviral-signaling domain-containing protein [PTHR21446] (4-171)

Mean predicted aligned error: 9.66 Å

Organism: Rhizophagus irregularis (strain DAOM 197198w) (NCBI:txid1432141)

Sequence (174 aa):
MQTAARGKATHNSTSTWINVLETFRKDIGLPGKIDDVNSKEELERQLVLFFVSCKQQNGAEYSVQSIKLARFAIARHINTYSKIRPQEITNKNIYSELYNAITGKIKLLTDQGLGEIHDADAFTQDEIRKIINHPTMQPDSPKGLIRCIFWHNAFELALQGGEHYNLNSKDTTI

Nearest PDB structures (foldseek):
  2hbg-assembly1_A  TM=4.169E-01  e=2.634E+00  Glycera dibranchiata
  1jl6-assembly1_A  TM=4.175E-01  e=6.326E+00  Glycera dibranchiata
  1jl7-assembly1_A  TM=4.214E-01  e=9.553E+00  Glycera dibranchiata

Solvent-accessible surface area (backbone atoms only — not comparable to full-atom values): 10231 Å² total; per-residue (Å²): 134,87,81,73,82,80,51,69,67,62,53,51,51,27,53,50,44,48,52,53,51,54,48,53,36,53,77,74,67,50,79,82,53,83,42,68,45,82,46,70,68,60,47,42,52,53,50,30,54,43,55,68,65,60,53,44,96,87,68,44,78,61,40,36,67,54,55,54,50,41,53,53,28,50,38,53,46,40,48,73,64,25,71,62,46,76,57,63,67,86,38,52,90,77,30,45,66,38,45,49,37,48,50,53,42,39,51,54,29,37,79,70,59,37,52,64,79,76,70,80,77,76,81,48,73,67,55,51,52,53,54,61,69,30,82,72,34,37,70,89,40,76,70,14,36,52,47,40,53,53,49,49,48,32,69,77,67,66,48,52,88,75,51,65,78,69,69,49,86,83,79,55,89,131